Protein AF-A0A1W9R2C8-F1 (afdb_monomer_lite)

Structure (mmCIF, N/CA/C/O backbone):
data_AF-A0A1W9R2C8-F1
#
_entry.id   AF-A0A1W9R2C8-F1
#
loop_
_atom_site.group_PDB
_atom_site.id
_atom_site.type_symbol
_atom_site.label_atom_id
_atom_site.label_alt_id
_atom_site.label_comp_id
_atom_site.label_asym_id
_atom_site.label_entity_id
_atom_site.label_seq_id
_atom_site.pdbx_PDB_ins_code
_atom_site.Cartn_x
_atom_site.Cartn_y
_atom_site.Cartn_z
_atom_site.occupancy
_atom_site.B_iso_or_equiv
_atom_site.auth_seq_id
_atom_site.auth_comp_id
_atom_site.auth_asym_id
_atom_site.auth_atom_id
_atom_site.pdbx_PDB_model_num
ATOM 1 N N . MET A 1 1 ? -1.127 87.056 -19.712 1.00 45.12 1 MET A N 1
ATOM 2 C CA . MET A 1 1 ? -0.334 86.549 -18.573 1.00 45.12 1 MET A CA 1
ATOM 3 C C . MET A 1 1 ? -1.262 86.499 -17.369 1.00 45.12 1 MET A C 1
ATOM 5 O O . MET A 1 1 ? -1.550 87.544 -16.807 1.00 45.12 1 MET A O 1
ATOM 9 N N . ILE A 1 2 ? -1.839 85.334 -17.070 1.00 47.47 2 ILE A N 1
ATOM 10 C CA . ILE A 1 2 ? -2.750 85.152 -15.929 1.00 47.47 2 ILE A CA 1
ATOM 11 C C . ILE A 1 2 ? -2.048 84.207 -14.961 1.00 47.47 2 ILE A C 1
ATOM 13 O O . ILE A 1 2 ? -1.727 83.076 -15.319 1.00 47.47 2 ILE A O 1
ATOM 17 N N . LEU A 1 3 ? -1.757 84.719 -13.770 1.00 48.22 3 LEU A N 1
ATOM 18 C CA . LEU A 1 3 ? -1.140 83.988 -12.674 1.00 48.22 3 LEU A CA 1
ATOM 19 C C . LEU A 1 3 ? -2.262 83.336 -11.858 1.00 48.22 3 LEU A C 1
ATOM 21 O O . LEU A 1 3 ? -3.031 84.035 -11.203 1.00 48.22 3 LEU A O 1
ATOM 25 N N . GLY A 1 4 ? -2.389 82.012 -11.936 1.00 57.16 4 GLY A N 1
ATOM 26 C CA . GLY A 1 4 ? -3.322 81.245 -11.111 1.00 57.16 4 GLY A CA 1
ATOM 27 C C . GLY A 1 4 ? -2.615 80.707 -9.872 1.00 57.16 4 GLY A C 1
ATOM 28 O O . GLY A 1 4 ? -1.638 79.975 -10.001 1.00 57.16 4 GLY A O 1
ATOM 29 N N . ILE A 1 5 ? -3.097 81.061 -8.680 1.00 70.88 5 ILE A N 1
ATOM 30 C CA . ILE A 1 5 ? -2.635 80.483 -7.412 1.00 70.88 5 ILE A CA 1
ATOM 31 C C . ILE A 1 5 ? -3.681 79.466 -6.959 1.00 70.88 5 ILE A C 1
ATOM 33 O O . ILE A 1 5 ? -4.849 79.812 -6.795 1.00 70.88 5 ILE A O 1
ATOM 37 N N . SER A 1 6 ? -3.263 78.221 -6.740 1.00 70.56 6 SER A N 1
ATOM 38 C CA . SER A 1 6 ? -4.096 77.174 -6.144 1.00 70.56 6 SER A CA 1
ATOM 39 C C . SER A 1 6 ? -3.643 76.885 -4.716 1.00 70.56 6 SER A C 1
ATOM 41 O O . SER A 1 6 ? -2.471 76.585 -4.492 1.00 70.56 6 SER A O 1
ATOM 43 N N . VAL A 1 7 ? -4.575 76.910 -3.763 1.00 71.56 7 VAL A N 1
ATOM 44 C CA . VAL A 1 7 ? -4.360 76.438 -2.387 1.00 71.56 7 VAL A CA 1
ATOM 45 C C . VAL A 1 7 ? -5.056 75.090 -2.242 1.00 71.56 7 VAL A C 1
ATOM 47 O O . VAL A 1 7 ? -6.240 74.973 -2.540 1.00 71.56 7 VAL A O 1
ATOM 50 N N . SER A 1 8 ? -4.320 74.073 -1.798 1.00 72.19 8 SER A N 1
ATOM 51 C CA . SER A 1 8 ? -4.867 72.745 -1.499 1.00 72.19 8 SER A CA 1
ATOM 52 C C . SER A 1 8 ? -4.688 72.453 -0.014 1.00 72.19 8 SER A C 1
ATOM 54 O O . SER A 1 8 ? -3.595 72.631 0.518 1.00 72.19 8 SER A O 1
ATOM 56 N N . VAL A 1 9 ? -5.751 71.997 0.649 1.00 65.00 9 VAL A N 1
ATOM 57 C CA . VAL A 1 9 ? -5.719 71.543 2.045 1.00 65.00 9 VAL A CA 1
ATOM 58 C C . VAL A 1 9 ? -5.911 70.032 2.050 1.00 65.00 9 VAL A C 1
ATOM 60 O O . VAL A 1 9 ? -6.888 69.532 1.499 1.00 65.00 9 VAL A O 1
ATOM 63 N N . PHE A 1 10 ? -4.997 69.307 2.688 1.00 70.38 10 PHE A N 1
ATOM 64 C CA . PHE A 1 10 ? -5.146 67.879 2.952 1.00 70.38 10 PHE A CA 1
ATOM 65 C C . PHE A 1 10 ? -5.394 67.675 4.447 1.00 70.38 10 PHE A C 1
ATOM 67 O O . PHE A 1 10 ? -4.616 68.141 5.275 1.00 70.38 10 PHE A O 1
ATOM 74 N N . SER A 1 11 ? -6.459 66.954 4.796 1.00 70.00 11 SER A N 1
ATOM 75 C CA . SER A 1 11 ? -6.646 66.392 6.134 1.00 70.00 11 SER A CA 1
ATOM 76 C C . SER A 1 11 ? -6.738 64.879 5.987 1.00 70.00 11 SER A C 1
ATOM 78 O O . SER A 1 11 ? -7.717 64.360 5.458 1.00 70.00 11 SER A O 1
ATOM 80 N N . GLN A 1 12 ? -5.691 64.168 6.401 1.00 69.50 12 GLN A N 1
ATOM 81 C CA . GLN A 1 12 ? -5.731 62.720 6.584 1.00 69.50 12 GLN A CA 1
ATOM 82 C C . GLN A 1 12 ? -5.525 62.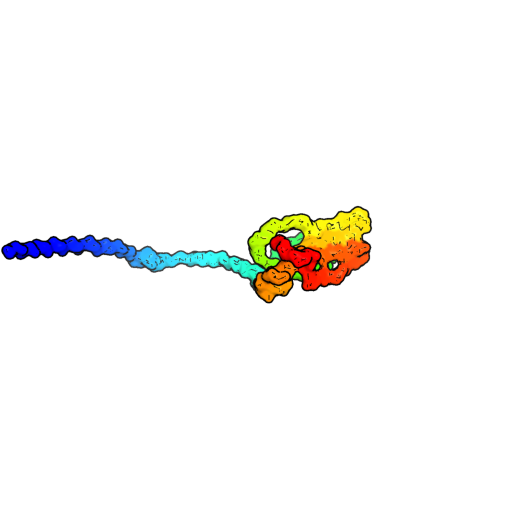446 8.073 1.00 69.50 12 GLN A C 1
ATOM 84 O O . GLN A 1 12 ? -4.396 62.425 8.560 1.00 69.50 12 GLN A O 1
ATOM 89 N N . ASN A 1 13 ? -6.619 62.272 8.815 1.00 67.69 13 ASN A N 1
ATOM 90 C CA . ASN A 1 13 ? -6.545 61.760 10.180 1.00 67.69 13 ASN A CA 1
ATOM 91 C C . ASN A 1 13 ? -6.502 60.234 10.115 1.00 67.69 13 ASN A C 1
ATOM 93 O O . ASN A 1 13 ? -7.482 59.594 9.740 1.00 67.69 13 ASN A O 1
ATOM 97 N N . HIS A 1 14 ? -5.356 59.653 10.461 1.00 67.44 14 HIS A N 1
ATOM 98 C CA . HIS A 1 14 ? -5.236 58.208 10.593 1.00 67.44 14 HIS A CA 1
ATOM 99 C C . HIS A 1 14 ? -5.981 57.741 11.848 1.00 67.44 14 HIS A C 1
ATOM 101 O O . HIS A 1 14 ? -5.888 58.359 12.911 1.00 67.44 14 HIS A O 1
ATOM 107 N N . SER A 1 15 ? -6.719 56.640 11.746 1.00 69.94 15 SER A N 1
ATOM 108 C CA . SER A 1 15 ? -7.338 56.017 12.913 1.00 69.94 15 SER A CA 1
ATOM 109 C C . SER A 1 15 ? -6.248 55.393 13.787 1.00 69.94 15 SER A C 1
ATOM 111 O O . SER A 1 15 ? -5.677 54.359 13.443 1.00 69.94 15 SER A O 1
ATOM 113 N N . VAL A 1 16 ? -5.930 56.033 14.914 1.00 76.75 16 VAL A N 1
ATOM 114 C CA . VAL A 1 16 ? -5.021 55.463 15.915 1.00 76.75 16 VAL A CA 1
ATOM 115 C C . VAL A 1 16 ? -5.776 54.398 16.696 1.00 76.75 16 VAL A C 1
ATOM 117 O O . VAL A 1 16 ? -6.766 54.685 17.364 1.00 76.75 16 VAL A O 1
ATOM 120 N N . VAL A 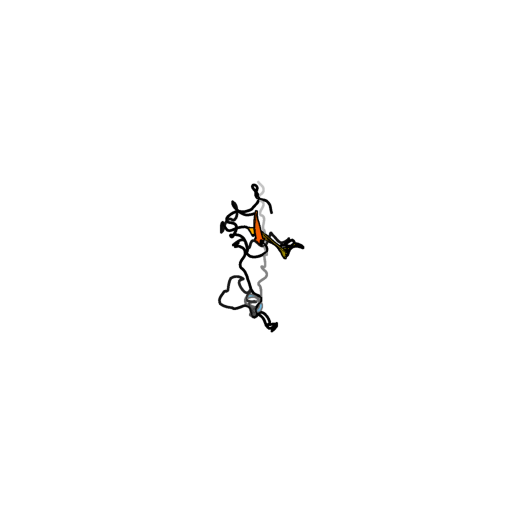1 17 ? -5.287 53.166 16.633 1.00 76.56 17 VAL A N 1
ATOM 121 C CA . VAL A 1 17 ? -5.768 52.067 17.472 1.00 76.56 17 VAL A CA 1
ATOM 122 C C . VAL A 1 17 ? -5.373 52.352 18.934 1.00 76.56 17 VAL A C 1
ATOM 124 O O . VAL A 1 17 ? -4.178 52.548 19.193 1.00 76.56 17 VAL A O 1
ATOM 127 N N . PRO A 1 18 ? -6.327 52.386 19.889 1.00 78.81 18 PRO A N 1
ATOM 128 C CA . PRO A 1 18 ? -6.040 52.592 21.307 1.00 78.81 18 PRO A CA 1
ATOM 129 C C . PRO A 1 18 ? -4.988 51.611 21.841 1.00 78.81 18 PRO A C 1
ATOM 131 O O . PRO A 1 18 ? -4.924 50.446 21.431 1.00 78.81 18 PRO A O 1
ATOM 134 N N . LYS A 1 19 ? -4.123 52.089 22.744 1.00 74.19 19 LYS A N 1
ATOM 135 C CA . LYS A 1 19 ? -2.963 51.320 23.231 1.00 74.19 19 LYS A CA 1
ATOM 136 C C . LYS A 1 19 ? -3.381 50.018 23.917 1.00 74.19 19 LYS A C 1
ATOM 138 O O . LYS A 1 19 ? -2.620 49.053 23.879 1.00 74.19 19 LYS A O 1
ATOM 143 N N . GLU A 1 20 ? -4.577 49.988 24.497 1.00 77.94 20 GLU A N 1
ATOM 144 C CA . GLU A 1 20 ? -5.122 48.858 25.250 1.00 77.94 20 GLU A CA 1
ATOM 145 C C . GLU A 1 20 ? -5.405 47.653 24.346 1.00 77.94 20 GLU A C 1
ATOM 147 O O . GLU A 1 20 ? -5.157 46.517 24.741 1.00 77.94 20 GLU A O 1
ATOM 152 N N . ILE A 1 21 ? -5.869 47.891 23.114 1.00 75.44 21 ILE A N 1
ATOM 153 C CA . ILE A 1 21 ? -6.154 46.820 22.147 1.00 75.44 21 ILE A CA 1
ATOM 154 C C . ILE A 1 21 ? -4.962 46.510 21.241 1.00 75.44 21 ILE A C 1
ATOM 156 O O . ILE A 1 21 ? -4.849 45.397 20.734 1.00 75.44 21 ILE A O 1
ATOM 160 N N . ARG A 1 22 ? -4.027 47.456 21.078 1.00 72.62 22 ARG A N 1
ATOM 161 C CA . ARG A 1 22 ? -2.825 47.269 20.250 1.00 72.62 22 ARG A CA 1
ATOM 162 C C . ARG A 1 22 ? -1.934 46.119 20.737 1.00 72.62 22 ARG A C 1
ATOM 164 O O . ARG A 1 22 ? -1.302 45.466 19.915 1.00 72.62 22 ARG A O 1
ATOM 171 N N . ASN A 1 23 ? -1.905 45.873 22.048 1.00 73.75 23 ASN A N 1
ATOM 172 C CA . ASN A 1 23 ? -1.097 44.822 22.676 1.00 73.75 23 ASN A CA 1
ATOM 173 C C . ASN A 1 23 ? -1.953 43.724 23.327 1.00 73.75 23 ASN A C 1
ATOM 175 O O . ASN A 1 23 ? -1.475 43.004 24.205 1.00 73.75 23 ASN A O 1
ATOM 179 N N . TYR A 1 24 ? -3.223 43.599 22.929 1.00 80.38 24 TYR A N 1
ATOM 180 C CA . TYR A 1 24 ? -4.097 42.564 23.463 1.00 80.38 24 TYR A CA 1
ATOM 181 C C . TYR A 1 24 ? -3.668 41.193 22.928 1.00 80.38 24 TYR A C 1
ATOM 183 O O . TYR A 1 24 ? -3.949 40.829 21.788 1.00 80.38 24 TYR A O 1
ATOM 191 N N . ALA A 1 25 ? -2.959 40.436 23.761 1.00 76.75 25 ALA A N 1
ATOM 192 C CA . ALA A 1 25 ? -2.561 39.068 23.475 1.00 76.75 25 ALA A CA 1
ATOM 193 C C . ALA A 1 25 ? -3.343 38.116 24.381 1.00 76.75 25 ALA A C 1
ATOM 195 O O . ALA A 1 25 ? -3.245 38.173 25.607 1.00 76.75 25 ALA A O 1
ATOM 196 N N . VAL A 1 26 ? -4.102 37.208 23.774 1.00 77.44 26 VAL A N 1
ATOM 197 C CA . VAL A 1 26 ? -4.717 36.088 24.489 1.00 77.44 26 VAL A CA 1
ATOM 198 C C . VAL A 1 26 ? -3.764 34.909 24.408 1.00 77.44 26 VAL A C 1
ATOM 200 O O . VAL A 1 26 ? -3.255 34.587 23.332 1.00 77.44 26 VAL A O 1
ATOM 203 N N . LYS A 1 27 ? -3.533 34.231 25.536 1.00 80.50 27 LYS A N 1
ATOM 204 C CA . LYS A 1 27 ? -2.861 32.931 25.518 1.00 80.50 27 LYS A CA 1
ATOM 205 C C . LYS A 1 27 ? -3.727 31.965 24.717 1.00 80.50 27 LYS A C 1
ATOM 207 O O . LYS A 1 27 ? -4.739 31.472 25.207 1.00 80.50 27 LYS A O 1
ATOM 212 N N . ARG A 1 28 ? -3.332 31.696 23.477 1.00 66.56 28 ARG A N 1
ATOM 213 C CA . ARG A 1 28 ? -3.898 30.593 22.712 1.00 66.56 28 ARG A CA 1
ATOM 214 C C . ARG A 1 28 ? -3.334 29.310 23.304 1.00 66.56 28 ARG A C 1
ATOM 216 O O . ARG A 1 28 ? -2.118 29.132 23.321 1.00 66.56 28 ARG A O 1
ATOM 223 N N . SER A 1 29 ? -4.206 28.424 23.781 1.00 73.81 29 SER A N 1
ATOM 224 C CA . SER A 1 29 ? -3.802 27.034 23.975 1.00 73.81 29 SER A CA 1
ATOM 225 C C . SER A 1 29 ? -3.336 26.522 22.617 1.00 73.81 29 SER A C 1
ATOM 227 O O . SER A 1 29 ? -4.116 26.511 21.658 1.00 73.81 29 SER A O 1
ATOM 229 N N . LEU A 1 30 ? -2.053 26.185 22.502 1.00 58.50 30 LEU A N 1
ATOM 230 C CA . LEU A 1 30 ? -1.588 25.455 21.339 1.00 58.50 30 LEU A CA 1
ATOM 231 C C . LEU A 1 30 ? -2.320 24.120 21.385 1.00 58.50 30 LEU A C 1
ATOM 233 O O . LEU A 1 30 ? -2.081 23.302 22.272 1.00 58.50 30 LEU A O 1
ATOM 237 N N . HIS A 1 31 ? -3.223 23.901 20.432 1.00 54.31 31 HIS A N 1
ATOM 238 C CA . HIS A 1 31 ? -3.511 22.536 20.055 1.00 54.31 31 HIS A CA 1
ATOM 239 C C . HIS A 1 31 ? -2.186 22.025 19.505 1.00 54.31 31 HIS A C 1
ATOM 241 O O . HIS A 1 31 ? -1.769 22.432 18.420 1.00 54.31 31 HIS A O 1
ATOM 247 N N . ILE A 1 32 ? -1.460 21.256 20.319 1.00 58.41 32 ILE A N 1
ATOM 248 C CA . ILE A 1 32 ? -0.323 20.489 19.838 1.00 58.41 32 ILE A CA 1
ATOM 249 C C . ILE A 1 32 ? -0.953 19.558 18.815 1.00 58.41 32 ILE A C 1
ATOM 251 O O . ILE A 1 32 ? -1.537 18.541 19.184 1.00 58.41 32 ILE A O 1
ATOM 255 N N . SER A 1 33 ? -0.910 19.954 17.542 1.00 52.97 33 SER A N 1
ATOM 256 C CA . SER A 1 33 ? -1.053 18.998 16.464 1.00 52.97 33 SER A CA 1
ATOM 257 C C . SER A 1 33 ? 0.015 17.974 16.779 1.00 52.97 33 SER A C 1
ATOM 259 O O . SER A 1 33 ? 1.200 18.309 16.774 1.00 52.97 33 SER A O 1
ATOM 261 N N . GLN A 1 34 ? -0.404 16.780 17.188 1.00 54.81 34 GLN A N 1
ATOM 262 C CA . GLN A 1 34 ? 0.503 15.653 17.251 1.00 54.81 34 GLN A CA 1
ATOM 263 C C . GLN A 1 34 ? 1.120 15.609 15.860 1.00 54.81 34 GLN A C 1
ATOM 265 O O . GLN A 1 34 ? 0.405 15.448 14.869 1.00 54.81 34 GLN A O 1
ATOM 270 N N . HIS A 1 35 ? 2.407 15.935 15.763 1.00 48.41 35 HIS A N 1
ATOM 271 C CA . HIS A 1 35 ? 3.093 15.759 14.503 1.00 48.41 35 HIS A CA 1
ATOM 272 C C . HIS A 1 35 ? 2.966 14.260 14.223 1.00 48.41 35 HIS A C 1
ATOM 274 O O . HIS A 1 35 ? 3.289 13.478 15.120 1.00 48.41 35 HIS A O 1
ATOM 280 N N . PRO A 1 36 ? 2.476 13.826 13.053 1.00 55.12 36 PRO A N 1
ATOM 281 C CA . PRO A 1 36 ? 2.282 12.403 12.768 1.00 55.12 36 PRO A CA 1
ATOM 282 C C . PRO A 1 36 ? 3.589 11.586 12.835 1.00 55.12 36 PRO A C 1
ATOM 284 O O . PRO A 1 36 ? 3.558 10.369 12.728 1.00 55.12 36 PRO A O 1
ATOM 287 N N . THR A 1 37 ? 4.729 12.248 13.062 1.00 51.44 37 THR A N 1
ATOM 288 C CA . THR A 1 37 ? 6.058 11.651 13.240 1.00 51.44 37 THR A CA 1
ATOM 289 C C . THR A 1 37 ? 6.650 11.871 14.643 1.00 51.44 37 THR A C 1
ATOM 291 O O . THR A 1 37 ? 7.863 11.752 14.816 1.00 51.44 37 THR A O 1
ATOM 294 N N . ASP A 1 38 ? 5.856 12.259 15.647 1.00 51.62 38 ASP A N 1
ATOM 295 C CA . ASP A 1 38 ? 6.326 12.308 17.038 1.00 51.62 38 ASP A CA 1
ATOM 296 C C . ASP A 1 38 ? 6.351 10.891 17.633 1.00 51.62 38 ASP A C 1
ATOM 298 O O . ASP A 1 38 ? 5.429 10.457 18.322 1.00 51.62 38 ASP A O 1
ATOM 302 N N . TYR A 1 39 ? 7.434 10.162 17.355 1.00 56.31 39 TYR A N 1
ATOM 303 C CA . TYR A 1 39 ? 7.669 8.803 17.854 1.00 56.31 39 TYR A CA 1
ATOM 304 C C . TYR A 1 39 ? 7.902 8.731 19.375 1.00 56.31 39 TYR A C 1
ATOM 306 O O . TYR A 1 39 ? 8.080 7.641 19.914 1.00 56.31 39 TYR A O 1
ATOM 314 N N . THR A 1 40 ? 7.915 9.863 20.096 1.00 55.88 40 THR A N 1
ATOM 315 C CA . THR A 1 40 ? 8.072 9.865 21.563 1.00 55.88 40 THR A CA 1
ATOM 316 C C . THR A 1 40 ? 6.769 9.585 22.307 1.00 55.88 40 THR A C 1
ATOM 318 O O . THR A 1 40 ? 6.789 9.300 23.506 1.00 55.88 40 THR A O 1
ATOM 321 N N . LYS A 1 41 ? 5.629 9.619 21.606 1.00 48.53 41 LYS A N 1
ATOM 322 C CA . LYS A 1 41 ? 4.325 9.243 22.148 1.00 48.53 41 LYS A CA 1
ATOM 323 C C . LYS A 1 41 ? 3.878 7.943 21.509 1.00 48.53 41 LYS A C 1
ATOM 325 O O . LYS A 1 41 ? 3.469 7.920 20.354 1.00 48.53 41 LYS A O 1
ATOM 330 N N . THR A 1 42 ? 3.898 6.865 22.283 1.00 55.47 42 THR A N 1
ATOM 331 C CA . THR A 1 42 ? 3.120 5.684 21.922 1.00 55.47 42 THR A CA 1
ATOM 332 C C . THR A 1 42 ? 1.648 6.107 21.853 1.00 55.47 42 THR A C 1
ATOM 334 O O . THR A 1 42 ? 1.136 6.685 22.820 1.00 55.47 42 THR A O 1
ATOM 337 N N . PRO A 1 43 ? 0.949 5.909 20.722 1.00 55.78 43 PRO A N 1
ATOM 338 C CA . PRO A 1 43 ? -0.481 6.155 20.684 1.00 55.78 43 PRO A CA 1
ATOM 339 C C . PRO A 1 43 ? -1.125 5.252 21.737 1.00 55.78 43 PRO A C 1
ATOM 341 O O . PRO A 1 43 ? -0.955 4.034 21.713 1.00 55.78 43 PRO A O 1
ATOM 344 N N . SER A 1 44 ? -1.836 5.843 22.699 1.00 53.91 44 SER A N 1
ATOM 345 C CA . SER A 1 44 ? -2.641 5.080 23.647 1.00 53.91 44 SER A CA 1
ATOM 346 C C . SER A 1 44 ? -3.853 4.536 22.896 1.00 53.91 44 SER A C 1
ATOM 348 O O . SER A 1 44 ? -4.925 5.144 22.894 1.00 53.91 44 SER A O 1
ATOM 350 N N . ILE A 1 45 ? -3.666 3.422 22.195 1.00 54.28 45 ILE A N 1
ATOM 351 C CA . ILE A 1 45 ? -4.768 2.652 21.631 1.00 54.28 45 ILE A CA 1
ATOM 352 C C . ILE A 1 45 ? -5.538 2.104 22.839 1.00 54.28 45 ILE A C 1
ATOM 354 O O .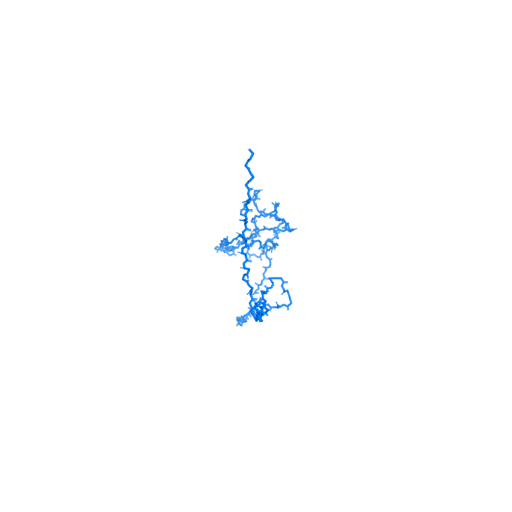 ILE A 1 45 ? -4.915 1.476 23.701 1.00 54.28 45 ILE A O 1
ATOM 358 N N . PRO A 1 46 ? -6.851 2.368 22.981 1.00 55.12 46 PRO A N 1
ATOM 359 C CA . PRO A 1 46 ? -7.633 1.745 24.036 1.00 55.12 46 PRO A CA 1
ATOM 360 C C . PRO A 1 46 ? -7.487 0.231 23.883 1.00 55.12 46 PRO A C 1
ATOM 362 O O . PRO A 1 46 ? -7.923 -0.350 22.893 1.00 55.12 46 PRO A O 1
ATOM 365 N N . SER A 1 47 ? -6.788 -0.378 24.843 1.00 53.91 47 SER A N 1
ATOM 366 C CA . SER A 1 47 ? -6.539 -1.812 24.907 1.00 53.91 47 SER A CA 1
ATOM 367 C C . SER A 1 47 ? -7.881 -2.511 25.089 1.00 53.91 47 SER A C 1
ATOM 369 O O . SER A 1 47 ? -8.371 -2.694 26.204 1.00 53.91 47 SER A O 1
ATOM 371 N N . TYR A 1 48 ? -8.509 -2.877 23.977 1.00 52.22 48 TYR A N 1
ATOM 372 C CA . TYR A 1 48 ? -9.442 -3.983 23.990 1.00 52.22 48 TYR A CA 1
ATOM 373 C C . TYR A 1 48 ? -8.599 -5.213 24.309 1.00 52.22 48 TYR A C 1
ATOM 375 O O . TYR A 1 48 ? -7.791 -5.655 23.498 1.00 52.22 48 TYR A O 1
ATOM 383 N N . LYS A 1 49 ? -8.742 -5.718 25.536 1.00 46.88 49 LYS A N 1
ATOM 384 C CA . LYS A 1 49 ? -8.240 -7.027 25.956 1.00 46.88 49 LYS A CA 1
ATOM 385 C C . LYS A 1 49 ? -8.998 -8.135 25.210 1.00 46.88 49 LYS A C 1
ATOM 387 O O . LYS A 1 49 ? -9.750 -8.884 25.821 1.00 46.88 49 LYS A O 1
ATOM 392 N N . SER A 1 50 ? -8.898 -8.201 23.887 1.00 54.97 50 SER A N 1
ATOM 393 C CA . SER A 1 50 ? -9.129 -9.467 23.198 1.00 54.97 50 SER A CA 1
ATOM 394 C C . SER A 1 50 ? -7.870 -10.298 23.428 1.00 54.97 50 SER A C 1
ATOM 396 O O . SER A 1 50 ? -6.784 -9.879 23.042 1.00 54.97 50 SER A O 1
ATOM 398 N N . ASP A 1 51 ? -8.022 -11.411 24.143 1.00 55.97 51 ASP A N 1
ATOM 399 C CA . ASP A 1 51 ? -6.989 -12.227 24.806 1.00 55.97 51 ASP A CA 1
ATOM 400 C C . ASP A 1 51 ? -5.950 -12.927 23.900 1.00 55.97 51 ASP A C 1
ATOM 402 O O . ASP A 1 51 ? -5.302 -13.876 24.326 1.00 55.97 51 ASP A O 1
ATOM 406 N N . PHE A 1 52 ? -5.713 -12.442 22.686 1.00 54.56 52 PHE A N 1
ATOM 407 C CA . PHE A 1 52 ? -4.533 -12.776 21.893 1.00 54.56 52 PHE A CA 1
ATOM 408 C C . PHE A 1 52 ? -4.085 -11.504 21.171 1.00 54.56 52 PHE A C 1
ATOM 410 O O . PHE A 1 52 ? -4.928 -10.869 20.526 1.00 54.56 52 PHE A O 1
ATOM 417 N N . PRO A 1 53 ? -2.803 -11.085 21.260 1.00 62.47 53 PRO A N 1
ATOM 418 C CA . PRO A 1 53 ? -2.303 -10.143 20.272 1.00 62.47 53 PRO A CA 1
ATOM 419 C C . PRO A 1 53 ? -2.569 -10.787 18.904 1.00 62.47 53 PRO A C 1
ATOM 421 O O . PRO A 1 53 ? -2.289 -11.980 18.756 1.00 62.47 53 PRO A O 1
ATOM 424 N N . PRO A 1 54 ? -3.182 -10.078 17.943 1.00 66.94 54 PRO A N 1
ATOM 425 C CA . PRO A 1 54 ? -3.289 -10.625 16.601 1.00 66.94 54 PRO A CA 1
ATOM 426 C C . PRO A 1 54 ? -1.879 -11.013 16.153 1.00 66.94 54 PRO A C 1
ATOM 428 O O . PRO A 1 54 ? -0.946 -10.227 16.333 1.00 66.94 54 PRO A O 1
ATOM 431 N N . GLU A 1 55 ? -1.712 -12.231 15.639 1.00 76.62 55 GLU A N 1
ATOM 432 C CA . GLU A 1 55 ? -0.493 -12.561 14.910 1.00 76.62 55 GLU A CA 1
ATOM 433 C C . GLU A 1 55 ? -0.418 -11.582 13.735 1.00 76.62 55 GLU A C 1
ATOM 435 O O . GLU A 1 55 ? -1.327 -11.513 12.904 1.00 76.62 55 GLU A O 1
ATOM 440 N N . GLU A 1 56 ? 0.606 -10.734 13.752 1.00 84.62 56 GLU A N 1
ATOM 441 C CA . GLU A 1 56 ? 0.860 -9.755 12.708 1.00 84.62 56 GLU A CA 1
ATOM 442 C C . GLU A 1 56 ? 1.941 -10.293 11.780 1.00 84.62 56 GLU A C 1
ATOM 444 O O . GLU A 1 56 ? 2.958 -10.813 12.231 1.00 84.62 56 GLU A O 1
ATOM 449 N N . GLU A 1 57 ? 1.720 -10.144 10.480 1.00 88.81 57 GLU A N 1
ATOM 450 C CA . GLU A 1 57 ? 2.702 -10.474 9.460 1.00 88.81 57 GLU A CA 1
ATOM 451 C C . GLU A 1 57 ? 2.901 -9.240 8.588 1.00 88.81 57 GLU A C 1
ATOM 453 O O . GLU A 1 57 ? 1.945 -8.655 8.065 1.00 88.81 57 GLU A O 1
ATOM 458 N N . ILE A 1 58 ? 4.153 -8.815 8.444 1.00 92.56 58 ILE A N 1
ATOM 459 C CA . ILE A 1 58 ? 4.495 -7.749 7.508 1.00 92.56 58 ILE A CA 1
ATOM 460 C C . ILE A 1 58 ? 4.528 -8.389 6.126 1.00 92.56 58 ILE A C 1
ATOM 462 O O . ILE A 1 58 ? 5.318 -9.289 5.877 1.00 92.56 58 ILE A O 1
ATOM 466 N N . ILE A 1 59 ? 3.685 -7.912 5.215 1.00 94.12 59 ILE A N 1
ATOM 467 C CA . ILE A 1 59 ? 3.548 -8.473 3.859 1.00 94.12 59 ILE A CA 1
ATOM 468 C C . ILE A 1 59 ? 4.158 -7.572 2.778 1.00 94.12 59 ILE A C 1
ATOM 470 O O . ILE A 1 59 ? 4.114 -7.888 1.590 1.00 94.12 59 ILE A O 1
ATOM 474 N N . GLY A 1 60 ? 4.724 -6.435 3.177 1.00 93.19 60 GLY A N 1
ATOM 475 C CA . GLY A 1 60 ? 5.363 -5.484 2.283 1.00 93.19 60 GLY A CA 1
ATOM 476 C C . GLY A 1 60 ? 5.593 -4.126 2.933 1.00 93.19 60 GLY A C 1
ATOM 477 O O . GLY A 1 60 ? 5.167 -3.877 4.058 1.00 93.19 60 GLY A O 1
ATOM 478 N N . ASN A 1 61 ? 6.270 -3.242 2.199 1.00 91.06 61 ASN A N 1
ATOM 479 C CA . ASN A 1 61 ? 6.657 -1.916 2.672 1.00 91.06 61 ASN A CA 1
ATOM 480 C C . ASN A 1 61 ? 6.190 -0.817 1.711 1.00 91.06 61 ASN A C 1
ATOM 482 O O . ASN A 1 61 ? 6.014 -1.035 0.510 1.00 91.06 61 ASN A O 1
ATOM 486 N N . THR A 1 62 ? 6.011 0.384 2.254 1.00 90.25 62 THR A N 1
ATOM 487 C CA . THR A 1 62 ? 5.816 1.627 1.503 1.00 90.25 62 THR A CA 1
ATOM 488 C C . THR A 1 62 ? 6.218 2.803 2.390 1.00 90.25 62 THR A C 1
ATOM 490 O O . THR A 1 62 ? 6.036 2.752 3.606 1.00 90.25 62 THR A O 1
ATOM 493 N N . TYR A 1 63 ? 6.775 3.855 1.801 1.00 89.88 63 TYR A N 1
ATOM 494 C CA . TYR A 1 63 ? 7.053 5.132 2.470 1.00 89.88 63 TYR A CA 1
ATOM 495 C C . TYR A 1 63 ? 6.086 6.233 2.019 1.00 89.88 63 TYR A C 1
ATOM 497 O O . TYR A 1 63 ? 6.219 7.383 2.428 1.00 89.88 63 TYR A O 1
ATOM 505 N N . TYR A 1 64 ? 5.124 5.895 1.162 1.00 83.56 64 TYR A N 1
ATOM 506 C CA . TYR A 1 64 ? 4.210 6.848 0.553 1.00 83.56 64 TYR A CA 1
ATOM 507 C C . TYR A 1 64 ? 3.105 7.292 1.526 1.00 83.56 64 TYR A C 1
ATOM 509 O O . TYR A 1 64 ? 2.218 6.505 1.858 1.00 83.56 64 TYR A O 1
ATOM 517 N N . ASP A 1 65 ? 3.110 8.568 1.927 1.00 74.81 65 ASP A N 1
ATOM 518 C CA . ASP A 1 65 ? 2.148 9.162 2.877 1.00 74.81 65 ASP A CA 1
ATOM 519 C C . ASP A 1 65 ? 1.377 10.384 2.325 1.00 74.81 65 ASP A C 1
ATOM 521 O O . ASP A 1 65 ? 0.614 11.036 3.044 1.00 74.81 65 ASP A O 1
ATOM 525 N N . LEU A 1 66 ? 1.540 10.698 1.034 1.00 75.19 66 LEU A N 1
ATOM 526 C CA . LEU A 1 66 ? 0.947 11.880 0.402 1.00 75.19 66 LEU A CA 1
ATOM 527 C C . LEU A 1 66 ? -0.591 11.871 0.492 1.00 75.19 66 LEU A C 1
ATOM 529 O O . LEU A 1 66 ? -1.277 11.037 -0.106 1.00 75.19 66 LEU A O 1
ATOM 533 N N . GLN A 1 67 ? -1.126 12.875 1.197 1.00 62.50 67 GLN A N 1
ATOM 534 C CA . GLN A 1 67 ? -2.533 12.980 1.613 1.00 62.50 67 GLN A CA 1
ATOM 535 C C . GLN A 1 67 ? -3.565 12.986 0.472 1.00 62.50 67 GLN A C 1
ATOM 537 O O . GLN A 1 67 ? -4.744 12.749 0.718 1.00 62.50 67 GLN A O 1
ATOM 542 N N . THR A 1 68 ? -3.164 13.258 -0.772 1.00 63.69 68 THR A N 1
ATOM 543 C CA . THR A 1 68 ? -4.083 13.386 -1.915 1.00 63.69 68 THR A CA 1
ATOM 544 C C . THR A 1 68 ? -4.627 12.053 -2.435 1.00 63.69 68 THR A C 1
ATOM 546 O O . THR A 1 68 ? -5.556 12.059 -3.239 1.00 63.69 68 THR A O 1
ATOM 549 N N . ASN A 1 69 ? -4.114 10.909 -1.972 1.00 66.94 69 ASN A N 1
ATOM 550 C CA . ASN A 1 69 ? -4.543 9.583 -2.432 1.00 66.94 69 ASN A CA 1
ATOM 551 C C . ASN A 1 69 ? -5.704 8.992 -1.597 1.00 66.94 69 ASN A C 1
ATOM 553 O O . ASN A 1 69 ? -5.667 7.847 -1.151 1.00 66.94 69 ASN A O 1
ATOM 557 N N . THR A 1 70 ? -6.725 9.812 -1.333 1.00 59.38 70 THR A N 1
ATOM 558 C CA . THR A 1 70 ? -7.789 9.569 -0.339 1.00 59.38 70 THR A CA 1
ATOM 559 C C . THR A 1 70 ? -8.693 8.356 -0.616 1.00 59.38 70 THR A C 1
ATOM 561 O O . THR A 1 70 ? -9.310 7.850 0.322 1.00 59.38 70 THR A O 1
ATOM 564 N N . SER A 1 71 ? -8.790 7.829 -1.842 1.00 63.19 71 SER A N 1
ATOM 565 C CA . SER A 1 71 ? -9.668 6.680 -2.121 1.00 63.19 71 SER A CA 1
ATOM 566 C C . SER A 1 71 ? -8.949 5.346 -1.915 1.00 63.19 71 SER A C 1
ATOM 568 O O . SER A 1 71 ? -8.348 4.790 -2.832 1.00 63.19 71 SER A O 1
ATOM 570 N N . CYS A 1 72 ? -9.035 4.808 -0.703 1.00 63.34 72 CYS A N 1
ATOM 571 C CA . CYS A 1 72 ? -8.570 3.460 -0.396 1.00 63.34 72 CYS A CA 1
ATOM 572 C C . CYS A 1 72 ? -9.697 2.454 -0.690 1.00 63.34 72 CYS A C 1
ATOM 574 O O . CYS A 1 72 ? -10.717 2.472 -0.007 1.00 63.34 72 CYS A O 1
ATOM 576 N N . GLN A 1 73 ? -9.535 1.609 -1.711 1.00 66.88 73 GLN A N 1
ATOM 577 C CA . GLN A 1 73 ? -10.442 0.484 -1.993 1.00 66.88 73 GLN A CA 1
ATOM 578 C C . GLN A 1 73 ? -10.187 -0.690 -1.026 1.00 66.88 73 GLN A C 1
ATOM 580 O O . GLN A 1 73 ? -9.310 -0.604 -0.166 1.00 66.88 73 GLN A O 1
ATOM 585 N N . ASN A 1 74 ? -10.938 -1.790 -1.158 1.00 71.38 74 ASN A N 1
ATOM 586 C CA . ASN A 1 74 ? -10.638 -3.033 -0.442 1.00 71.38 74 ASN A CA 1
ATOM 587 C C . ASN A 1 74 ? -9.225 -3.504 -0.803 1.00 71.38 74 ASN A C 1
ATOM 589 O O . ASN A 1 74 ? -8.926 -3.737 -1.969 1.00 71.38 74 ASN A O 1
ATOM 593 N N . ARG A 1 75 ? -8.368 -3.627 0.212 1.00 87.06 75 ARG A N 1
ATOM 594 C CA . ARG A 1 75 ? -6.936 -3.923 0.064 1.00 87.06 75 ARG A CA 1
ATOM 595 C C . ARG A 1 75 ? -6.550 -5.350 0.414 1.00 87.06 75 ARG A C 1
ATOM 597 O O . ARG A 1 75 ? -5.372 -5.682 0.378 1.00 87.06 75 ARG A O 1
ATOM 604 N N . PHE A 1 76 ? -7.525 -6.162 0.786 1.00 92.38 76 PHE A N 1
ATOM 605 C CA . PHE A 1 76 ? -7.312 -7.518 1.246 1.00 92.38 76 PHE A CA 1
ATOM 606 C C . PHE A 1 76 ? -8.488 -8.377 0.808 1.00 92.38 76 PHE A C 1
ATOM 608 O O . PHE A 1 76 ? -9.643 -7.962 0.944 1.00 92.38 76 PHE A O 1
ATOM 615 N N . TYR A 1 77 ? -8.190 -9.551 0.273 1.00 94.31 77 TYR A N 1
ATOM 616 C CA . TYR A 1 77 ? -9.179 -10.513 -0.177 1.00 94.31 77 TYR A CA 1
ATOM 617 C C . TYR A 1 77 ? -8.756 -11.919 0.236 1.00 94.31 77 TYR A C 1
ATOM 619 O O . TYR A 1 77 ? -7.588 -12.274 0.095 1.00 94.31 77 TYR A O 1
ATOM 627 N N . VAL A 1 78 ? -9.712 -12.701 0.730 1.00 95.69 78 VAL A N 1
ATOM 628 C CA . VAL A 1 78 ? -9.536 -14.111 1.091 1.00 95.69 78 VAL A CA 1
ATOM 629 C C . VAL A 1 78 ? -10.343 -14.933 0.097 1.00 95.69 78 VAL A C 1
ATOM 631 O O . VAL A 1 78 ? -11.535 -14.675 -0.079 1.00 95.69 78 VAL A O 1
ATOM 634 N N . TYR A 1 79 ? -9.689 -15.879 -0.565 1.00 96.19 79 TYR A N 1
ATOM 635 C CA . TYR A 1 79 ? -10.312 -16.796 -1.514 1.00 96.19 79 TYR A CA 1
ATOM 636 C C . TYR A 1 79 ? -10.920 -18.000 -0.780 1.00 96.19 79 TYR A C 1
ATOM 638 O O . TYR A 1 79 ? -10.565 -18.301 0.360 1.00 96.19 79 TYR A O 1
ATOM 646 N N . ASP A 1 80 ? -11.829 -18.715 -1.447 1.00 97.38 80 ASP A N 1
ATOM 647 C CA . ASP A 1 80 ? -12.542 -19.864 -0.865 1.00 97.38 80 ASP A CA 1
ATOM 648 C C . ASP A 1 80 ? -11.610 -21.019 -0.446 1.00 97.38 80 ASP A C 1
ATOM 650 O O . ASP A 1 80 ? -11.965 -21.825 0.414 1.00 97.38 80 ASP A O 1
ATOM 654 N N . ASP A 1 81 ? -10.419 -21.105 -1.043 1.00 96.31 81 ASP A N 1
ATOM 655 C CA . ASP A 1 81 ? -9.387 -22.102 -0.736 1.00 96.31 81 ASP A CA 1
ATOM 656 C C . ASP A 1 81 ? -8.459 -21.696 0.426 1.00 96.31 81 ASP A C 1
ATOM 658 O O . ASP A 1 81 ? -7.548 -22.445 0.777 1.00 96.31 81 ASP A O 1
ATOM 662 N N . GLY A 1 82 ? -8.697 -20.536 1.046 1.00 94.94 82 GLY A N 1
ATOM 663 C CA . GLY A 1 82 ? -7.894 -20.010 2.151 1.00 94.94 82 GLY A CA 1
ATOM 664 C C . GLY A 1 82 ? -6.642 -19.247 1.718 1.00 94.94 82 GLY A C 1
ATOM 665 O O . GLY A 1 82 ? -5.938 -18.709 2.574 1.00 94.94 82 GLY A O 1
ATOM 666 N N . THR A 1 83 ? -6.370 -19.143 0.415 1.00 97.38 83 THR A N 1
ATOM 667 C CA . THR A 1 83 ? -5.342 -18.228 -0.092 1.00 97.38 83 THR A CA 1
ATOM 668 C C . THR A 1 83 ? -5.793 -16.778 0.071 1.00 97.38 83 THR A C 1
ATOM 670 O O . THR A 1 83 ? -6.984 -16.481 0.227 1.00 97.38 83 THR A O 1
ATOM 673 N N . MET A 1 84 ? -4.846 -15.838 0.082 1.00 97.25 84 MET A N 1
ATOM 674 C CA . MET A 1 84 ? -5.150 -14.425 0.341 1.00 97.25 84 MET A CA 1
ATOM 675 C C . MET A 1 84 ? -4.350 -13.506 -0.575 1.00 97.25 84 MET A C 1
ATOM 677 O O . MET A 1 84 ? -3.178 -13.744 -0.848 1.00 97.25 84 MET A O 1
ATOM 681 N N . GLY A 1 85 ? -4.979 -12.430 -1.039 1.00 95.50 85 GLY A N 1
ATOM 682 C CA . GLY A 1 85 ? -4.339 -11.382 -1.829 1.00 95.50 85 GLY A CA 1
ATOM 683 C C . GLY A 1 85 ? -4.413 -10.045 -1.110 1.00 95.50 85 GLY A C 1
ATOM 684 O O . GLY A 1 85 ? -5.476 -9.656 -0.623 1.00 95.50 85 GLY A O 1
ATOM 685 N N . ALA A 1 86 ? -3.298 -9.321 -1.076 1.00 94.44 86 ALA A N 1
ATOM 686 C CA . ALA A 1 86 ? -3.225 -7.997 -0.481 1.00 94.44 86 ALA A CA 1
ATOM 687 C C . ALA A 1 86 ? -2.645 -6.977 -1.458 1.00 94.44 86 ALA A C 1
ATOM 689 O O . ALA A 1 86 ? -1.696 -7.267 -2.185 1.00 94.44 86 ALA A O 1
ATOM 690 N N . THR A 1 87 ? -3.195 -5.765 -1.439 1.00 92.44 87 THR A N 1
ATOM 691 C CA . THR A 1 87 ? -2.738 -4.639 -2.262 1.00 92.44 87 THR A CA 1
ATOM 692 C C . THR A 1 87 ? -2.567 -3.378 -1.430 1.00 92.44 87 THR A C 1
ATOM 694 O O . THR A 1 87 ? -3.383 -3.100 -0.554 1.00 92.44 87 THR A O 1
ATOM 697 N N . TRP A 1 88 ? -1.572 -2.555 -1.735 1.00 89.31 88 TRP A N 1
ATOM 698 C CA . TRP A 1 88 ? -1.393 -1.238 -1.120 1.00 89.31 88 TRP A CA 1
ATOM 699 C C . TRP A 1 88 ? -0.778 -0.254 -2.110 1.00 89.31 88 TRP A C 1
ATOM 701 O O . TRP A 1 88 ? -0.335 -0.627 -3.193 1.00 89.31 88 TRP A O 1
ATOM 711 N N . THR A 1 89 ? -0.750 1.023 -1.738 1.00 89.62 89 THR A N 1
ATOM 712 C CA . THR A 1 89 ? -0.036 2.027 -2.527 1.00 89.62 89 THR A CA 1
ATOM 713 C C . THR A 1 89 ? 1.462 1.806 -2.361 1.00 89.62 89 THR A C 1
ATOM 715 O O . THR A 1 89 ? 2.013 2.049 -1.284 1.00 89.62 89 THR A O 1
ATOM 718 N N . PHE A 1 90 ? 2.119 1.348 -3.420 1.00 90.00 90 PHE A N 1
ATOM 719 C CA . PHE A 1 90 ? 3.568 1.212 -3.461 1.00 90.00 90 PHE A CA 1
ATOM 720 C C . PHE A 1 90 ? 4.221 2.577 -3.665 1.00 90.00 90 PHE A C 1
ATOM 722 O O . PHE A 1 90 ? 3.700 3.418 -4.398 1.00 90.00 90 PHE A O 1
ATOM 729 N N . GLY A 1 91 ? 5.362 2.783 -3.017 1.00 90.44 91 GLY A N 1
ATOM 730 C CA . GLY A 1 91 ? 6.171 3.988 -3.132 1.00 90.44 91 GLY A CA 1
ATOM 731 C C . GLY A 1 91 ? 7.289 3.958 -2.101 1.00 90.44 91 GLY A C 1
ATOM 732 O O . GLY A 1 91 ? 7.086 4.306 -0.942 1.00 90.44 91 GLY A O 1
ATOM 733 N N . ILE A 1 92 ? 8.459 3.505 -2.521 1.00 90.06 92 ILE A N 1
ATOM 734 C CA . ILE A 1 92 ? 9.693 3.401 -1.739 1.00 90.06 92 ILE A CA 1
ATOM 735 C C . ILE A 1 92 ? 10.746 4.441 -2.166 1.00 90.06 92 ILE A C 1
ATOM 737 O O . ILE A 1 92 ? 11.689 4.690 -1.419 1.00 90.06 92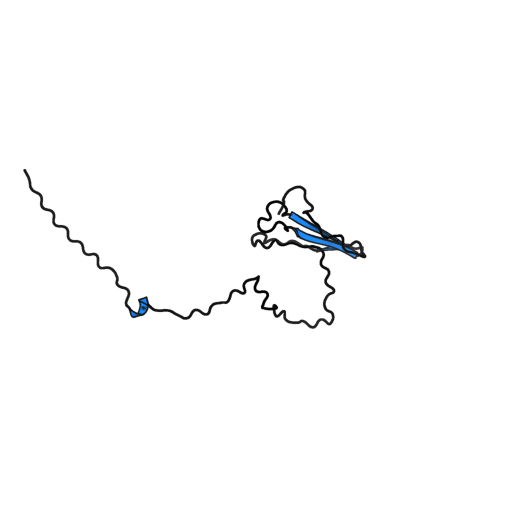 ILE A O 1
ATOM 741 N N . ASP A 1 93 ? 10.577 5.091 -3.322 1.00 88.31 93 ASP A N 1
ATOM 742 C CA . ASP A 1 93 ? 11.424 6.172 -3.852 1.00 88.31 93 ASP A CA 1
ATOM 743 C C . ASP A 1 93 ? 11.180 7.501 -3.110 1.00 88.31 93 ASP A C 1
ATOM 745 O O . ASP A 1 93 ? 10.680 8.486 -3.657 1.00 88.31 93 ASP A O 1
ATOM 749 N N . TYR A 1 94 ? 11.484 7.540 -1.815 1.00 83.12 94 TYR A N 1
ATOM 750 C CA . TYR A 1 94 ? 11.381 8.760 -1.016 1.00 83.12 94 TYR A CA 1
ATOM 751 C C . TYR A 1 94 ? 12.464 9.785 -1.419 1.00 83.12 94 TYR A C 1
ATOM 753 O O . TYR A 1 94 ? 13.624 9.404 -1.595 1.00 83.12 94 TYR A O 1
ATOM 761 N N . PRO A 1 95 ? 12.159 11.101 -1.483 1.00 82.06 95 PRO A N 1
ATOM 762 C CA . PRO A 1 95 ? 10.878 11.756 -1.173 1.00 82.06 95 PRO A CA 1
ATOM 763 C C . PRO A 1 95 ? 9.963 11.981 -2.386 1.00 82.06 95 PRO A C 1
ATOM 765 O O . PRO A 1 95 ? 8.883 12.550 -2.240 1.00 82.06 95 PRO A O 1
ATOM 768 N N . GLY A 1 96 ? 10.421 11.641 -3.594 1.00 77.56 96 GLY A N 1
ATOM 769 C CA . GLY A 1 96 ? 9.776 12.065 -4.837 1.00 77.56 96 GLY A CA 1
ATOM 770 C C . GLY A 1 96 ? 8.622 11.172 -5.281 1.00 77.56 96 GLY A C 1
ATOM 771 O O . GLY A 1 96 ? 7.674 11.669 -5.890 1.00 77.56 96 GLY A O 1
ATOM 772 N N . PHE A 1 97 ? 8.712 9.866 -5.013 1.00 83.50 97 PHE A N 1
ATOM 773 C CA . PHE A 1 97 ? 7.746 8.825 -5.390 1.00 83.50 97 PHE A CA 1
ATOM 774 C C . PHE A 1 97 ? 7.325 8.892 -6.865 1.00 83.50 97 PHE A C 1
ATOM 776 O O . PHE A 1 97 ? 6.201 8.557 -7.257 1.00 83.50 97 PHE A O 1
ATOM 783 N N . SER A 1 98 ? 8.206 9.446 -7.695 1.00 78.31 98 SER A N 1
ATOM 784 C CA . SER A 1 98 ? 7.870 9.849 -9.056 1.00 78.31 98 SER A CA 1
ATOM 785 C C . SER A 1 98 ? 8.038 8.682 -10.020 1.00 78.31 98 SER A C 1
ATOM 787 O O . SER A 1 98 ? 7.253 8.550 -10.962 1.00 78.31 98 SER A O 1
ATOM 789 N N . GLY A 1 99 ? 9.024 7.821 -9.749 1.00 80.19 99 GLY A N 1
ATOM 790 C CA . GLY A 1 99 ? 9.419 6.725 -10.622 1.00 80.19 99 GLY A CA 1
ATOM 791 C C . GLY A 1 99 ? 8.744 5.396 -10.316 1.00 80.19 99 GLY A C 1
ATOM 792 O O . GLY A 1 99 ? 8.593 4.589 -11.230 1.00 80.19 99 GLY A O 1
ATOM 793 N N . ASP A 1 100 ? 8.311 5.162 -9.080 1.00 86.00 100 ASP A N 1
ATOM 794 C CA . ASP A 1 100 ? 7.965 3.827 -8.584 1.00 86.00 100 ASP A CA 1
ATOM 795 C C . ASP A 1 100 ? 6.514 3.692 -8.104 1.00 86.00 100 ASP A C 1
ATOM 797 O O . ASP A 1 100 ? 5.989 2.582 -8.116 1.00 86.00 100 ASP A O 1
ATOM 801 N N . ARG A 1 101 ? 5.838 4.803 -7.777 1.00 87.75 101 ARG A N 1
ATOM 802 C CA . ARG A 1 101 ? 4.457 4.795 -7.278 1.00 87.75 101 ARG A CA 1
ATOM 803 C C . ARG A 1 101 ? 3.525 3.955 -8.156 1.00 87.75 101 ARG A C 1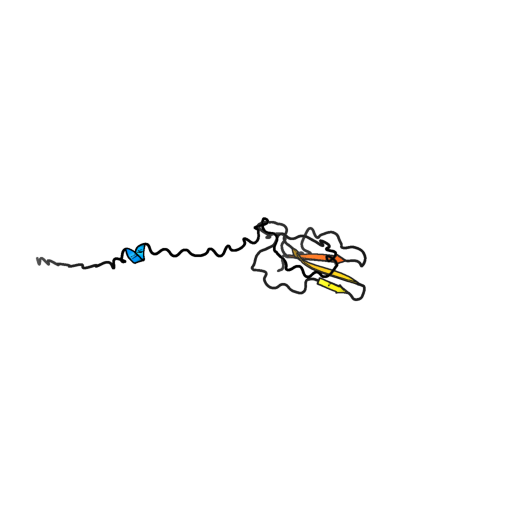
ATOM 805 O O . ARG A 1 101 ? 3.472 4.151 -9.373 1.00 87.75 101 ARG A O 1
ATOM 812 N N . GLY A 1 102 ? 2.752 3.080 -7.525 1.00 89.19 102 GLY A N 1
ATOM 813 C CA . GLY A 1 102 ? 1.777 2.207 -8.181 1.00 89.19 102 GLY A CA 1
ATOM 814 C C . GLY A 1 102 ? 1.140 1.248 -7.183 1.00 89.19 102 GLY A C 1
ATOM 815 O O . GLY A 1 102 ? 0.994 1.595 -6.007 1.00 89.19 102 GLY A O 1
ATOM 816 N N . THR A 1 103 ? 0.801 0.039 -7.626 1.00 90.25 103 THR A N 1
ATOM 817 C CA . THR A 1 103 ? 0.237 -0.991 -6.747 1.00 90.25 103 THR A CA 1
ATOM 818 C C . THR A 1 103 ? 1.323 -1.927 -6.239 1.00 90.25 103 THR A C 1
ATOM 820 O O . THR A 1 103 ? 2.041 -2.560 -7.012 1.00 90.25 103 THR A O 1
ATOM 823 N N . GLY A 1 104 ? 1.418 -2.035 -4.917 1.00 92.06 104 GLY A N 1
ATOM 824 C CA . GLY A 1 104 ? 2.125 -3.116 -4.244 1.00 92.06 104 GLY A CA 1
ATOM 825 C C . GLY A 1 104 ? 1.162 -4.279 -4.096 1.00 92.06 104 GLY A C 1
ATOM 826 O O . GLY A 1 104 ? 0.004 -4.056 -3.747 1.00 92.06 104 GLY A O 1
ATOM 827 N N . TYR A 1 105 ? 1.621 -5.489 -4.389 1.00 94.12 105 TYR A N 1
ATOM 828 C CA . TYR A 1 105 ? 0.822 -6.704 -4.295 1.00 94.12 105 TYR A CA 1
ATOM 829 C C . TYR A 1 105 ? 1.633 -7.805 -3.622 1.00 94.12 105 TYR A C 1
ATOM 831 O O . TYR A 1 105 ? 2.814 -7.974 -3.928 1.00 94.12 105 TYR A O 1
ATOM 839 N N . ASN A 1 106 ? 0.993 -8.560 -2.733 1.00 96.94 106 ASN A N 1
ATOM 840 C CA . ASN A 1 106 ? 1.537 -9.808 -2.213 1.00 96.94 106 ASN A CA 1
ATOM 841 C C . ASN A 1 106 ? 0.426 -10.856 -2.089 1.00 96.94 106 ASN A C 1
ATOM 843 O O . ASN A 1 106 ? -0.755 -10.519 -1.955 1.00 96.94 106 ASN A O 1
ATOM 847 N N . TYR A 1 107 ? 0.819 -12.122 -2.153 1.00 97.19 107 TYR A N 1
ATOM 848 C CA . TYR A 1 107 ? -0.068 -13.273 -2.156 1.00 97.19 107 TYR A CA 1
ATOM 849 C C . T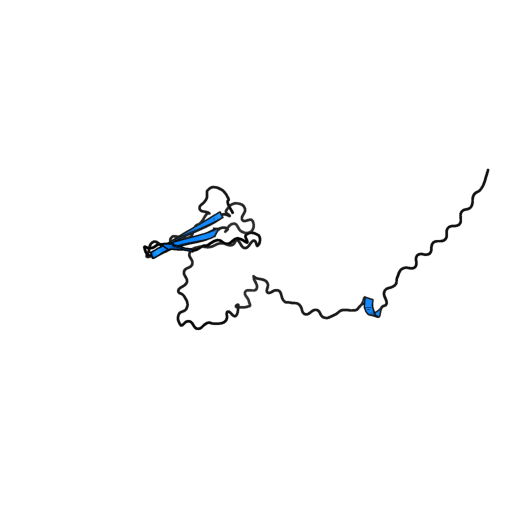YR A 1 107 ? 0.364 -14.284 -1.097 1.00 97.19 107 TYR A C 1
ATOM 851 O O . TYR A 1 107 ? 1.555 -14.552 -0.938 1.00 97.19 107 TYR A O 1
ATOM 859 N N . PHE A 1 108 ? -0.619 -14.836 -0.397 1.00 97.75 108 PHE A N 1
ATOM 860 C CA . PHE A 1 108 ? -0.473 -15.939 0.538 1.00 97.75 108 PHE A CA 1
ATOM 861 C C . PHE A 1 108 ? -0.909 -17.232 -0.144 1.00 97.75 108 PHE A C 1
ATOM 863 O O . PHE A 1 108 ? -2.052 -17.335 -0.595 1.00 97.75 108 PHE A O 1
ATOM 870 N N . ASP A 1 109 ? -0.014 -18.214 -0.210 1.00 97.00 109 ASP A N 1
ATOM 871 C CA . ASP A 1 109 ? -0.220 -19.469 -0.946 1.00 97.00 109 ASP A CA 1
ATOM 872 C C . ASP A 1 109 ? -0.975 -20.558 -0.162 1.00 97.00 109 ASP A C 1
ATOM 874 O O . ASP A 1 109 ? -1.166 -21.662 -0.670 1.00 97.00 109 ASP A O 1
ATOM 878 N N . GLY A 1 110 ? -1.440 -20.241 1.048 1.00 95.12 110 GLY A N 1
ATOM 879 C CA . GLY A 1 110 ? -2.046 -21.196 1.978 1.00 95.12 110 GLY A CA 1
ATOM 880 C C . GLY A 1 110 ? -1.113 -21.580 3.129 1.00 95.12 110 GLY A C 1
ATOM 881 O O . GLY A 1 110 ? -1.589 -22.074 4.150 1.00 95.12 110 GLY A O 1
ATOM 882 N N . GLU A 1 111 ? 0.187 -21.306 2.998 1.00 95.56 111 GLU A N 1
ATOM 883 C CA . GLU A 1 111 ? 1.197 -21.598 4.018 1.00 95.56 111 GLU A CA 1
ATOM 884 C C . GLU A 1 111 ? 2.091 -20.386 4.319 1.00 95.56 111 GLU A C 1
ATOM 886 O O . GLU A 1 111 ? 2.343 -20.091 5.485 1.00 95.56 111 GLU A O 1
ATOM 891 N N . ASN A 1 112 ? 2.532 -19.646 3.296 1.00 95.88 112 ASN A N 1
ATOM 892 C CA . ASN A 1 112 ? 3.449 -18.515 3.423 1.00 95.88 112 ASN A CA 1
ATOM 893 C C . ASN A 1 112 ? 3.030 -17.320 2.555 1.00 95.88 112 ASN A C 1
ATOM 895 O O . ASN A 1 112 ? 2.422 -17.459 1.491 1.00 95.88 112 ASN A O 1
ATOM 899 N N . TRP A 1 113 ? 3.416 -16.120 2.991 1.00 96.88 113 TRP A N 1
ATOM 900 C CA . TRP A 1 113 ? 3.398 -14.936 2.134 1.00 96.88 113 TRP A CA 1
ATOM 901 C C . TRP A 1 113 ? 4.586 -14.944 1.172 1.00 96.88 113 TRP A C 1
ATOM 903 O O . TRP A 1 113 ? 5.685 -15.389 1.508 1.00 96.88 113 TRP A O 1
ATOM 913 N N . GLY A 1 114 ? 4.375 -14.399 -0.024 1.00 96.12 114 GLY A N 1
ATOM 914 C CA . GLY A 1 114 ? 5.447 -14.154 -0.980 1.00 96.12 114 GLY A CA 1
ATOM 915 C C . GLY A 1 114 ? 6.474 -13.129 -0.487 1.00 96.12 114 GLY A C 1
ATOM 916 O O . GLY A 1 114 ? 6.266 -12.387 0.477 1.00 96.12 114 GLY A O 1
ATOM 917 N N . SER A 1 115 ? 7.604 -13.055 -1.196 1.00 96.12 115 SER A N 1
ATOM 918 C CA . SER A 1 115 ? 8.604 -12.005 -0.969 1.00 96.12 115 SER A CA 1
ATOM 919 C C . SER A 1 115 ? 8.009 -10.617 -1.195 1.00 96.12 115 SER A C 1
ATOM 921 O O . SER A 1 115 ? 7.170 -10.426 -2.076 1.00 96.12 115 SER A O 1
ATOM 923 N N . TYR A 1 116 ? 8.480 -9.634 -0.430 1.00 95.00 116 TYR A N 1
ATOM 924 C CA . TYR A 1 116 ? 7.989 -8.267 -0.563 1.00 95.00 116 TYR A CA 1
ATOM 925 C C . TYR A 1 116 ? 8.270 -7.721 -1.965 1.00 95.00 116 TYR A C 1
ATOM 927 O O . TYR A 1 116 ? 9.375 -7.911 -2.484 1.00 95.00 116 TYR A O 1
ATOM 935 N N . PRO A 1 117 ? 7.307 -7.008 -2.571 1.00 92.88 117 PRO A N 1
ATOM 936 C CA . PRO A 1 117 ? 7.529 -6.394 -3.866 1.00 92.88 117 PRO A CA 1
ATOM 937 C C . PRO A 1 117 ? 8.621 -5.324 -3.761 1.00 92.88 117 PRO A C 1
ATOM 939 O O . PRO A 1 117 ? 8.652 -4.532 -2.817 1.00 92.88 117 PRO A O 1
ATOM 942 N N . VAL A 1 118 ? 9.515 -5.304 -4.751 1.00 93.12 118 VAL A N 1
ATOM 943 C CA . VAL A 1 118 ? 10.580 -4.292 -4.903 1.00 93.12 118 VAL A CA 1
ATOM 944 C C . VAL A 1 118 ? 10.223 -3.214 -5.927 1.00 93.12 118 VAL A C 1
ATOM 946 O O . VAL A 1 118 ? 10.916 -2.209 -6.045 1.00 93.12 118 VAL A O 1
ATOM 949 N N . GLU A 1 119 ? 9.126 -3.417 -6.649 1.00 91.56 119 GLU A N 1
ATOM 950 C CA . GLU A 1 119 ? 8.558 -2.506 -7.632 1.00 91.56 119 GLU A CA 1
ATOM 951 C C . GLU A 1 119 ? 7.031 -2.649 -7.646 1.00 91.56 119 GLU A C 1
ATOM 953 O O . GLU A 1 119 ? 6.475 -3.614 -7.114 1.00 91.56 119 GLU A O 1
ATOM 958 N N . ARG A 1 120 ? 6.345 -1.681 -8.256 1.00 91.62 120 ARG A N 1
ATOM 959 C CA . ARG A 1 120 ? 4.911 -1.795 -8.547 1.00 91.62 120 ARG A CA 1
ATOM 960 C C . ARG A 1 120 ? 4.636 -2.946 -9.522 1.00 91.62 120 ARG A C 1
ATOM 962 O O . ARG A 1 120 ? 5.469 -3.257 -10.368 1.00 91.62 120 ARG A O 1
ATOM 969 N N . ILE A 1 121 ? 3.437 -3.516 -9.460 1.00 91.25 121 ILE A N 1
ATOM 970 C CA . ILE A 1 121 ? 3.033 -4.604 -10.364 1.00 91.25 121 ILE A CA 1
ATOM 971 C C . ILE A 1 121 ? 2.735 -4.123 -11.798 1.00 91.25 121 ILE A C 1
ATOM 973 O O . ILE A 1 121 ? 2.853 -4.895 -12.748 1.00 91.25 121 ILE A O 1
ATOM 977 N N . GLU A 1 122 ? 2.346 -2.857 -11.993 1.00 89.81 122 GLU A N 1
ATOM 978 C CA . GLU A 1 122 ? 2.032 -2.317 -13.320 1.00 89.81 122 GLU A CA 1
ATOM 979 C C . GLU A 1 122 ? 3.258 -1.759 -14.058 1.00 89.81 122 GLU A C 1
ATOM 981 O O . GLU A 1 122 ? 4.101 -1.063 -13.490 1.00 89.81 122 GLU A O 1
ATOM 986 N N . SER A 1 123 ? 3.308 -1.928 -15.385 1.00 87.56 123 SER A N 1
ATOM 987 C CA . SER A 1 123 ? 4.363 -1.317 -16.213 1.00 87.56 123 SER A CA 1
ATOM 988 C C . SER A 1 123 ? 4.278 0.215 -16.240 1.00 87.56 123 SER A C 1
ATOM 990 O O . SER A 1 123 ? 5.294 0.916 -16.228 1.00 87.56 123 SER A O 1
ATOM 992 N N . LEU A 1 124 ? 3.055 0.748 -16.233 1.00 83.25 124 LEU A N 1
ATOM 993 C CA . LEU A 1 124 ? 2.767 2.176 -16.241 1.00 83.25 124 LEU A CA 1
ATOM 994 C C . LEU A 1 124 ? 2.401 2.658 -14.842 1.00 83.25 124 LEU A C 1
ATOM 996 O O . LEU A 1 124 ? 1.698 1.983 -14.094 1.00 83.25 124 LEU A O 1
ATOM 1000 N N . ARG A 1 125 ? 2.820 3.881 -14.518 1.00 76.56 125 ARG A N 1
ATOM 1001 C CA . ARG A 1 125 ? 2.414 4.550 -13.283 1.00 76.56 125 ARG A CA 1
ATOM 1002 C C . ARG A 1 125 ? 0.907 4.814 -13.316 1.00 76.56 125 ARG A C 1
ATOM 1004 O O . ARG A 1 125 ? 0.446 5.658 -14.083 1.00 76.56 125 ARG A O 1
ATOM 1011 N N . THR A 1 126 ? 0.164 4.124 -12.458 1.00 69.62 126 THR A N 1
ATOM 1012 C CA . THR A 1 126 ? -1.286 4.283 -12.281 1.00 69.62 126 THR A CA 1
ATOM 1013 C C . THR A 1 126 ? -1.608 4.497 -10.796 1.00 69.62 126 THR A C 1
ATOM 1015 O O . THR A 1 126 ? -0.857 4.038 -9.939 1.00 69.62 126 THR A O 1
ATOM 1018 N N . GLY A 1 127 ? -2.648 5.293 -10.502 1.00 59.09 127 GLY A N 1
ATOM 1019 C CA . GLY A 1 127 ? -3.050 5.691 -9.138 1.00 59.09 127 GLY A CA 1
ATOM 1020 C C . GLY A 1 127 ? -2.383 6.958 -8.635 1.00 59.09 127 GLY A C 1
ATOM 1021 O O . GLY A 1 127 ? -1.511 6.862 -7.754 1.00 59.09 127 GLY A O 1
#

Secondary structure (DSSP, 8-state):
---------------PPPHHHHT------------TT-TTS---------SS--------------TT-------EEE-TTS-EEEEEEE--STTT-TTT-EEEEEEE-SS-BPPPPSS-SSSS---

Sequence (127 aa):
MILGISVSVFSQNHSVVPKEIRNYAVKRSLHISQHPTDYTKTPSIPSYKSDFPPEEEIIGNTYYDLQTNTSCQNRFYVYDDGTMGATWTFGIDYPGFSGDRGTGYNYFDGENWGSYPVERIESLRTG

Radius of gyration: 31.04 Å; chains: 1; bounding box: 24×109×44 Å

Foldseek 3Di:
DDDDDDDDDDDDDDDDDDPVVVPDDDPDDPPPPPPPPPPVDDPPDPDPPPPDDPPDDDQADAPDDDPPPPDDDDAKDADPVRKIKGKDFHAPPPPCSPPATDIWIWIGPNPDIDDYDPGHPDPDHDD

pLDDT: mean 76.57, std 15.84, range [45.12, 97.75]